Protein AF-A0ABD0NKU5-F1 (afdb_monomer_lite)

Organism: Cirrhinus mrigala (NCBI:txid683832)

Structure (mmCIF, N/CA/C/O backbone):
data_AF-A0ABD0NKU5-F1
#
_entry.id   AF-A0ABD0NKU5-F1
#
loop_
_atom_site.group_PDB
_atom_site.id
_atom_site.type_symbol
_atom_site.label_atom_id
_atom_site.label_alt_id
_atom_site.label_comp_id
_atom_site.label_asym_id
_atom_site.label_entity_id
_atom_site.label_seq_id
_atom_site.pdbx_PDB_ins_code
_atom_site.Cartn_x
_atom_site.Cartn_y
_atom_site.Cartn_z
_atom_site.occupancy
_atom_site.B_iso_or_equiv
_atom_site.auth_seq_id
_atom_site.auth_comp_id
_atom_site.auth_asym_id
_atom_site.auth_atom_id
_atom_site.pdbx_PDB_model_num
ATOM 1 N N . ASP A 1 1 ? 49.132 -21.069 -45.428 1.00 45.47 1 ASP A N 1
ATOM 2 C CA . ASP A 1 1 ? 48.141 -19.990 -45.512 1.00 45.47 1 ASP A CA 1
ATOM 3 C C . ASP A 1 1 ? 47.659 -19.692 -44.099 1.00 45.47 1 ASP A C 1
ATOM 5 O O . ASP A 1 1 ? 46.999 -20.532 -43.500 1.00 45.47 1 ASP A O 1
ATOM 9 N N . VAL A 1 2 ? 48.154 -18.614 -43.487 1.00 49.41 2 VAL A N 1
ATOM 10 C CA . VAL A 1 2 ? 47.704 -18.191 -42.148 1.00 49.41 2 VAL A CA 1
ATOM 11 C C . VAL A 1 2 ? 46.390 -17.442 -42.356 1.00 49.41 2 VAL A C 1
ATOM 13 O O . VAL A 1 2 ? 46.396 -16.482 -43.129 1.00 49.41 2 VAL A O 1
ATOM 16 N N . PRO A 1 3 ? 45.272 -17.846 -41.724 1.00 57.66 3 PRO A N 1
ATOM 17 C CA . PRO A 1 3 ? 44.011 -17.148 -41.921 1.00 57.66 3 PRO A CA 1
ATOM 18 C C . PRO A 1 3 ? 44.159 -15.690 -41.460 1.00 57.66 3 PRO A C 1
ATOM 20 O O . PRO A 1 3 ? 44.873 -15.425 -40.488 1.00 57.66 3 PRO A O 1
ATOM 23 N N . PRO A 1 4 ? 43.524 -14.727 -42.151 1.00 62.53 4 PRO A N 1
ATOM 24 C CA . P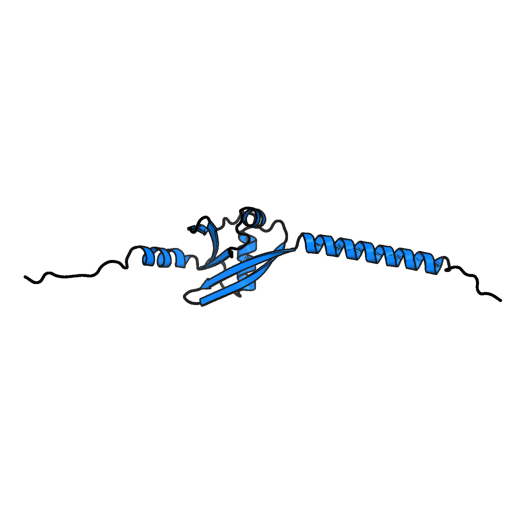RO A 1 4 ? 43.670 -13.320 -41.823 1.00 62.53 4 PRO A CA 1
ATOM 25 C C . PRO A 1 4 ? 43.187 -13.093 -40.387 1.00 62.53 4 PRO A C 1
ATOM 27 O O . PRO A 1 4 ? 42.017 -13.295 -40.068 1.00 62.53 4 PRO A O 1
ATOM 30 N N . ASN A 1 5 ? 44.121 -12.700 -39.519 1.00 64.12 5 ASN A N 1
ATOM 31 C CA . ASN A 1 5 ? 43.935 -12.449 -38.088 1.00 64.12 5 ASN A CA 1
ATOM 32 C C . ASN A 1 5 ? 43.074 -11.194 -37.823 1.00 64.12 5 ASN A C 1
ATOM 34 O O . ASN A 1 5 ? 43.514 -10.242 -37.180 1.00 64.12 5 ASN A O 1
ATOM 38 N N . GLY A 1 6 ? 41.837 -11.162 -38.315 1.00 67.25 6 GLY A N 1
ATOM 39 C CA . GLY A 1 6 ? 40.926 -10.043 -38.108 1.00 67.25 6 GLY A CA 1
ATOM 40 C C . GLY A 1 6 ? 39.467 -10.442 -38.269 1.00 67.25 6 GLY A C 1
ATOM 41 O O . GLY A 1 6 ? 39.090 -11.104 -39.232 1.00 67.25 6 GLY A O 1
ATOM 42 N N . LEU A 1 7 ? 38.630 -10.010 -37.323 1.00 73.06 7 LEU A N 1
ATOM 43 C CA . LEU A 1 7 ? 37.177 -10.119 -37.443 1.00 73.06 7 LEU A CA 1
ATOM 44 C C . LEU A 1 7 ? 36.720 -9.390 -38.712 1.00 73.06 7 LEU A C 1
ATOM 46 O O . LEU A 1 7 ? 37.085 -8.233 -38.931 1.00 73.06 7 LEU A O 1
ATOM 50 N N . THR A 1 8 ? 35.895 -10.049 -39.528 1.00 82.44 8 THR A N 1
ATOM 51 C CA . THR A 1 8 ? 35.277 -9.418 -40.700 1.00 82.44 8 THR A CA 1
ATOM 52 C C . THR A 1 8 ? 34.452 -8.200 -40.277 1.00 82.44 8 THR A C 1
ATOM 54 O O . THR A 1 8 ? 33.945 -8.135 -39.154 1.00 82.44 8 THR A O 1
ATOM 57 N N . ASN A 1 9 ? 34.277 -7.227 -41.177 1.00 81.25 9 ASN A N 1
ATOM 58 C CA . ASN A 1 9 ? 33.497 -6.017 -40.883 1.00 81.25 9 ASN A CA 1
ATOM 59 C C . ASN A 1 9 ? 32.088 -6.347 -40.364 1.00 81.25 9 ASN A C 1
ATOM 61 O O . ASN A 1 9 ? 31.642 -5.752 -39.388 1.00 81.25 9 ASN A O 1
ATOM 65 N N . GLN A 1 10 ? 31.439 -7.362 -40.943 1.00 81.31 10 GLN A N 1
ATOM 66 C CA . GLN A 1 10 ? 30.135 -7.849 -40.494 1.00 81.31 10 GLN A CA 1
ATOM 67 C C . GLN A 1 10 ? 30.178 -8.398 -39.061 1.00 81.31 10 GLN A C 1
ATOM 69 O O . GLN A 1 10 ? 29.342 -8.025 -38.243 1.00 81.31 10 GLN A O 1
ATOM 74 N N . ALA A 1 11 ? 31.176 -9.224 -38.723 1.00 81.19 11 ALA A N 1
ATOM 75 C CA . ALA A 1 11 ? 31.339 -9.738 -37.363 1.00 81.19 11 ALA A CA 1
ATOM 76 C C . ALA A 1 11 ? 31.575 -8.604 -36.348 1.00 81.19 11 ALA A C 1
ATOM 78 O O . ALA A 1 11 ? 31.076 -8.653 -35.224 1.00 81.19 11 ALA A O 1
ATOM 79 N N . ARG A 1 12 ? 32.289 -7.550 -36.759 1.00 85.12 12 ARG A N 1
ATOM 80 C CA . ARG A 1 12 ? 32.548 -6.362 -35.939 1.00 85.12 12 ARG A CA 1
ATOM 81 C C . ARG A 1 12 ? 31.279 -5.555 -35.660 1.00 85.12 12 ARG A C 1
ATOM 83 O O . ARG A 1 12 ? 31.054 -5.169 -34.515 1.00 85.12 12 ARG A O 1
ATOM 90 N N . GLU A 1 13 ? 30.445 -5.328 -36.672 1.00 87.25 13 GLU A N 1
ATOM 91 C CA . GLU A 1 13 ? 29.172 -4.615 -36.507 1.00 87.25 13 GLU A CA 1
ATOM 92 C C . GLU A 1 13 ? 28.168 -5.432 -35.684 1.00 87.25 13 GLU A C 1
ATOM 94 O O . GLU A 1 13 ? 27.592 -4.903 -34.734 1.00 87.25 13 GLU A O 1
ATOM 99 N N . SER A 1 14 ? 28.052 -6.744 -35.922 1.00 87.12 14 SER A N 1
ATOM 100 C CA . SER A 1 14 ? 27.208 -7.617 -35.093 1.00 87.12 14 SER A CA 1
ATOM 101 C C . SER A 1 14 ? 27.626 -7.608 -33.618 1.00 87.12 14 SER A C 1
ATOM 103 O O . SER A 1 14 ? 26.767 -7.605 -32.733 1.00 87.12 14 SER A O 1
ATOM 105 N N . LEU A 1 15 ? 28.932 -7.547 -33.327 1.00 87.81 15 LEU A N 1
ATOM 106 C CA . LEU A 1 15 ? 29.434 -7.460 -31.955 1.00 87.81 15 LEU A CA 1
ATOM 107 C C . LEU A 1 15 ? 29.118 -6.101 -31.308 1.00 87.81 15 LEU A C 1
ATOM 109 O O . LEU A 1 15 ? 28.729 -6.057 -30.139 1.00 87.81 15 LEU A O 1
ATOM 113 N N . LYS A 1 16 ? 29.230 -4.996 -32.059 1.00 89.19 16 LYS A N 1
ATOM 114 C CA . LYS A 1 16 ? 28.827 -3.659 -31.589 1.00 89.19 16 LYS A CA 1
ATOM 115 C C . LYS A 1 16 ? 27.334 -3.597 -31.286 1.00 89.19 16 LYS A C 1
ATOM 117 O O . LYS A 1 16 ? 26.949 -3.096 -30.233 1.00 89.19 16 LYS A O 1
ATOM 122 N N . GLU A 1 17 ? 26.493 -4.123 -32.171 1.00 90.38 17 GLU A N 1
ATOM 123 C CA . GLU A 1 17 ? 25.045 -4.167 -31.967 1.00 90.38 17 GLU A CA 1
ATOM 124 C C . GLU A 1 17 ? 24.657 -5.031 -30.770 1.00 90.38 17 GLU A C 1
ATOM 126 O O . GLU A 1 17 ? 23.780 -4.651 -29.992 1.00 90.38 17 GLU A O 1
ATOM 131 N N . TRP A 1 18 ? 25.312 -6.181 -30.608 1.00 86.81 18 TRP A N 1
ATOM 132 C CA . TRP A 1 18 ? 25.116 -7.053 -29.456 1.00 86.81 18 TRP A CA 1
ATOM 133 C C . TRP A 1 18 ? 25.527 -6.364 -28.152 1.00 86.81 18 TRP A C 1
ATOM 135 O O . TRP A 1 18 ? 24.746 -6.347 -27.201 1.00 86.81 18 TRP A O 1
ATOM 145 N N . SER A 1 19 ? 26.696 -5.719 -28.133 1.00 89.25 19 SER A N 1
ATOM 146 C CA . SER A 1 19 ? 27.173 -4.926 -26.994 1.00 89.25 19 SER A CA 1
ATOM 147 C C . SER A 1 19 ? 26.205 -3.787 -26.654 1.00 89.25 19 SER A C 1
ATOM 149 O O . SER A 1 19 ? 25.800 -3.638 -25.503 1.00 89.25 19 SER A O 1
ATOM 151 N N . ARG A 1 20 ? 25.726 -3.043 -27.662 1.00 90.94 20 ARG A N 1
ATOM 152 C CA . ARG A 1 20 ? 24.742 -1.963 -27.486 1.00 90.94 20 ARG A CA 1
ATOM 153 C C . ARG A 1 20 ? 23.433 -2.472 -26.887 1.00 90.94 20 ARG A C 1
ATOM 155 O O . ARG A 1 20 ? 22.926 -1.873 -25.942 1.00 90.94 20 ARG A O 1
ATOM 162 N N . ARG A 1 21 ? 22.896 -3.583 -27.406 1.00 87.88 21 ARG A N 1
ATOM 163 C CA . ARG A 1 21 ? 21.690 -4.222 -26.853 1.00 87.88 21 ARG A CA 1
ATOM 164 C C . ARG A 1 21 ? 21.885 -4.580 -25.383 1.00 87.88 21 ARG A C 1
ATOM 166 O O . ARG A 1 21 ? 21.036 -4.249 -24.562 1.00 87.88 21 ARG A O 1
ATOM 173 N N . ARG A 1 22 ? 23.032 -5.169 -25.044 1.00 87.19 22 ARG A N 1
ATOM 174 C CA . ARG A 1 22 ? 23.358 -5.576 -23.674 1.00 87.19 22 ARG A CA 1
ATOM 175 C C . ARG A 1 22 ? 23.492 -4.388 -22.715 1.00 87.19 22 ARG A C 1
ATOM 177 O O . ARG A 1 22 ? 22.986 -4.440 -21.595 1.00 87.19 22 ARG A O 1
ATOM 184 N N . SER A 1 23 ? 24.120 -3.302 -23.156 1.00 82.50 23 SER A N 1
ATOM 185 C CA . SER A 1 23 ? 24.240 -2.065 -22.373 1.00 82.50 23 SER A CA 1
ATOM 186 C C . SER A 1 23 ? 22.881 -1.404 -22.125 1.00 82.50 23 SER A C 1
ATOM 188 O O . SER A 1 23 ? 22.603 -0.968 -21.005 1.00 82.50 23 SER A O 1
ATOM 190 N N . ASN A 1 24 ? 22.004 -1.390 -23.132 1.00 76.69 24 ASN A N 1
ATOM 191 C CA . ASN A 1 24 ? 20.648 -0.857 -22.996 1.00 76.69 24 ASN A CA 1
ATOM 192 C C . ASN A 1 24 ? 19.807 -1.702 -22.027 1.00 76.69 24 ASN A C 1
ATOM 194 O O . ASN A 1 24 ? 19.191 -1.150 -21.121 1.00 76.69 24 ASN A O 1
ATOM 198 N N . GLU A 1 25 ? 19.843 -3.031 -22.153 1.00 75.31 25 GLU A N 1
ATOM 199 C CA . GLU A 1 25 ? 19.146 -3.950 -21.242 1.00 75.31 25 GLU A CA 1
ATOM 200 C C . GLU A 1 25 ? 19.620 -3.782 -19.790 1.00 75.31 25 GLU A C 1
ATOM 202 O O . GLU A 1 25 ? 18.807 -3.678 -18.871 1.00 75.31 25 GLU A O 1
ATOM 207 N N . THR A 1 26 ? 20.934 -3.659 -19.585 1.00 71.62 26 THR A N 1
ATOM 208 C CA . THR A 1 26 ? 21.525 -3.430 -18.257 1.00 71.62 26 THR A CA 1
ATOM 209 C C . THR A 1 26 ? 21.061 -2.101 -17.658 1.00 71.62 26 THR A C 1
ATOM 211 O O . THR A 1 26 ? 20.758 -2.022 -16.467 1.00 71.62 26 THR A O 1
ATOM 214 N N . THR A 1 27 ? 20.959 -1.057 -18.484 1.00 70.12 27 THR A N 1
ATOM 215 C CA . THR A 1 27 ? 20.472 0.264 -18.060 1.00 70.12 27 THR A CA 1
ATOM 216 C C . THR A 1 27 ? 19.002 0.203 -17.653 1.00 70.12 27 THR A C 1
ATOM 218 O O . THR A 1 27 ? 18.657 0.638 -16.556 1.00 70.12 27 THR A O 1
ATOM 221 N N . SER A 1 28 ? 18.146 -0.413 -18.472 1.00 68.38 28 SER A N 1
ATOM 222 C CA . SER A 1 28 ? 16.718 -0.572 -18.173 1.00 68.38 28 SER A CA 1
ATOM 223 C C . SER A 1 28 ? 16.453 -1.449 -16.945 1.00 68.38 28 SER A C 1
ATOM 225 O O . SER A 1 28 ? 15.516 -1.193 -16.190 1.00 68.38 28 SER A O 1
ATOM 227 N N . GLN A 1 29 ? 17.268 -2.478 -16.702 1.00 67.25 29 GLN A N 1
ATOM 228 C CA . GLN A 1 29 ? 17.168 -3.280 -15.480 1.00 67.25 29 GLN A CA 1
ATOM 229 C C . GLN A 1 29 ? 17.593 -2.497 -14.235 1.00 67.25 29 GLN A C 1
ATOM 231 O O . GLN A 1 29 ? 16.979 -2.645 -13.177 1.00 67.25 29 GLN A O 1
ATOM 236 N N . LYS A 1 30 ? 18.634 -1.666 -14.349 1.00 68.31 30 LYS A N 1
ATOM 237 C CA . LYS A 1 30 ? 19.111 -0.820 -13.251 1.00 68.31 30 LYS A CA 1
ATOM 238 C C . LYS A 1 30 ? 18.079 0.247 -12.882 1.00 68.31 30 LYS A C 1
ATOM 240 O O . LYS A 1 30 ? 17.814 0.421 -11.698 1.00 68.31 30 LYS A O 1
ATOM 245 N N . ASP A 1 31 ? 17.465 0.885 -13.876 1.00 68.38 31 ASP A N 1
ATOM 246 C CA . ASP A 1 31 ? 16.375 1.853 -13.693 1.00 68.38 31 ASP A CA 1
ATOM 247 C C . ASP A 1 31 ? 15.155 1.216 -13.004 1.00 68.38 31 ASP A C 1
ATOM 249 O O . ASP A 1 31 ? 14.705 1.684 -11.959 1.00 68.38 31 ASP A O 1
ATOM 253 N N . ASN A 1 32 ? 14.707 0.053 -13.493 1.00 66.31 32 ASN A N 1
ATOM 254 C CA . ASN A 1 32 ? 13.606 -0.678 -12.863 1.00 66.31 32 ASN A CA 1
ATOM 255 C C . ASN A 1 32 ? 13.904 -1.045 -11.403 1.00 66.31 32 ASN A C 1
ATOM 257 O O . ASN A 1 32 ? 13.053 -0.842 -10.540 1.00 66.31 32 ASN A O 1
ATOM 261 N N . LYS A 1 33 ? 15.112 -1.543 -11.103 1.00 62.78 33 LYS A N 1
ATOM 262 C CA . LYS A 1 33 ? 15.502 -1.887 -9.727 1.00 62.78 33 LYS A CA 1
ATOM 263 C C . LYS A 1 33 ? 15.593 -0.670 -8.810 1.00 62.78 33 LYS A C 1
ATOM 265 O O . LYS A 1 33 ? 15.231 -0.785 -7.646 1.00 62.78 33 LYS A O 1
ATOM 270 N N . LEU A 1 34 ? 16.060 0.476 -9.309 1.00 65.12 34 LEU A N 1
ATOM 271 C CA . LEU A 1 34 ? 16.137 1.715 -8.527 1.00 65.12 34 LEU A CA 1
ATOM 272 C C . LEU A 1 34 ? 14.749 2.212 -8.104 1.00 65.12 34 LEU A C 1
ATOM 274 O O . LEU A 1 34 ? 14.614 2.849 -7.060 1.00 65.12 34 LEU A O 1
ATOM 278 N N . HIS A 1 35 ? 13.718 1.906 -8.892 1.00 73.50 35 HIS A N 1
ATOM 279 C CA . HIS A 1 35 ? 12.355 2.371 -8.642 1.00 73.50 35 HIS A CA 1
ATOM 280 C C . HIS A 1 35 ? 11.478 1.337 -7.929 1.00 73.50 35 HIS A C 1
ATOM 282 O O . HIS A 1 35 ? 10.375 1.677 -7.509 1.00 73.50 35 HIS A O 1
ATOM 288 N N . GLN A 1 36 ? 11.950 0.099 -7.757 1.00 83.88 36 GLN A N 1
ATOM 289 C CA . GLN A 1 36 ? 11.252 -0.950 -7.014 1.00 83.88 36 GLN A CA 1
ATOM 290 C C . GLN A 1 36 ? 11.595 -0.876 -5.527 1.00 83.88 36 GLN A C 1
ATOM 292 O O . GLN A 1 36 ? 12.707 -1.184 -5.101 1.00 83.88 36 GLN A O 1
ATOM 297 N N . LYS A 1 37 ? 10.604 -0.504 -4.722 1.00 87.75 37 LYS A N 1
ATOM 298 C CA . LYS A 1 37 ? 10.694 -0.460 -3.265 1.00 87.75 37 LYS A CA 1
ATOM 299 C C . LYS A 1 37 ? 9.831 -1.551 -2.653 1.00 87.75 37 LYS A C 1
ATOM 301 O O . LYS A 1 37 ? 8.896 -2.053 -3.272 1.00 87.75 37 LYS A O 1
ATOM 306 N N . PHE A 1 38 ? 10.147 -1.914 -1.418 1.00 88.88 38 PHE A N 1
ATOM 307 C CA . PHE A 1 38 ? 9.408 -2.921 -0.667 1.00 88.88 38 PHE A CA 1
ATOM 308 C C . PHE A 1 38 ? 8.923 -2.338 0.649 1.00 88.88 38 PHE A C 1
ATOM 310 O O . PHE A 1 38 ? 9.578 -1.476 1.236 1.00 88.88 38 PHE A O 1
ATOM 317 N N . ILE A 1 39 ? 7.770 -2.807 1.105 1.00 89.75 39 ILE A N 1
ATOM 318 C CA . ILE A 1 39 ? 7.190 -2.415 2.383 1.00 89.75 39 ILE A CA 1
ATOM 319 C C . ILE A 1 39 ? 6.440 -3.593 2.991 1.00 89.75 39 ILE A C 1
ATOM 321 O O . ILE A 1 39 ? 5.784 -4.357 2.285 1.00 89.75 39 ILE A O 1
ATOM 325 N N . LYS A 1 40 ? 6.563 -3.773 4.306 1.00 93.06 40 LYS A N 1
ATOM 326 C CA . LYS A 1 40 ? 5.782 -4.773 5.036 1.00 93.06 40 LYS A CA 1
ATOM 327 C C . LYS A 1 40 ? 4.413 -4.186 5.352 1.00 93.06 40 LYS A C 1
ATOM 329 O O . LYS A 1 40 ? 4.329 -3.050 5.809 1.00 93.06 40 LYS A O 1
ATOM 334 N N . VAL A 1 41 ? 3.367 -4.971 5.137 1.00 95.25 41 VAL A N 1
ATOM 335 C CA . VAL A 1 41 ? 1.991 -4.626 5.483 1.00 95.25 41 VAL A CA 1
ATOM 336 C C . VAL A 1 41 ? 1.435 -5.720 6.380 1.00 95.25 41 VAL A C 1
ATOM 338 O O . VAL A 1 41 ? 1.482 -6.897 6.020 1.00 95.25 41 VAL A O 1
ATOM 341 N N . LEU A 1 42 ? 0.953 -5.329 7.553 1.00 95.56 42 LEU A N 1
ATOM 342 C CA . LEU A 1 42 ? 0.149 -6.141 8.450 1.00 95.56 42 LEU A CA 1
ATOM 343 C C . LEU A 1 42 ? -1.319 -5.954 8.066 1.00 95.56 42 LEU A C 1
ATOM 345 O O . LEU A 1 42 ? -1.844 -4.854 8.156 1.00 95.56 42 LEU A O 1
ATOM 349 N N . PHE A 1 43 ? -1.967 -7.026 7.649 1.00 95.75 43 PHE A N 1
ATOM 350 C CA . PHE A 1 43 ? -3.404 -7.108 7.467 1.00 95.75 43 PHE A CA 1
ATOM 351 C C . PHE A 1 43 ? -4.069 -7.587 8.753 1.00 95.75 43 PHE A C 1
ATOM 353 O O . PHE A 1 43 ? -3.571 -8.537 9.365 1.00 95.75 43 PHE A O 1
ATOM 360 N N . GLN A 1 44 ? -5.174 -6.951 9.140 1.00 94.06 44 GLN A N 1
ATOM 361 C CA . GLN A 1 44 ? -5.979 -7.345 10.296 1.00 94.06 44 GLN A CA 1
ATOM 362 C C . GLN A 1 44 ? -7.470 -7.333 9.946 1.00 94.06 44 GLN A C 1
ATOM 364 O O . GLN A 1 44 ? -8.005 -6.305 9.528 1.00 94.06 44 GLN A O 1
ATOM 369 N N . ASP A 1 45 ? -8.141 -8.460 10.170 1.00 91.31 45 ASP A N 1
ATOM 370 C CA . ASP A 1 45 ? -9.588 -8.606 10.010 1.00 91.31 45 ASP A CA 1
ATOM 371 C C . ASP A 1 45 ? -10.146 -9.501 11.123 1.00 91.31 45 ASP A C 1
ATOM 373 O O . ASP A 1 45 ? -9.793 -10.677 11.233 1.00 91.31 45 ASP A O 1
ATOM 377 N N . GLY A 1 46 ? -10.970 -8.929 12.002 1.00 87.00 46 GLY A N 1
ATOM 378 C CA . GLY A 1 46 ? -11.372 -9.596 13.245 1.00 87.00 46 GLY A CA 1
ATOM 379 C C . GLY A 1 46 ? -10.160 -10.058 14.069 1.00 87.00 46 GLY A C 1
ATOM 380 O O . GLY A 1 46 ? -9.281 -9.257 14.388 1.00 87.00 46 GLY A O 1
ATOM 381 N N . ASP A 1 47 ? -10.118 -11.355 14.376 1.00 87.19 47 ASP A N 1
ATOM 382 C CA . ASP A 1 47 ? -9.005 -12.025 15.069 1.00 87.19 47 ASP A CA 1
ATOM 383 C C . ASP A 1 47 ? -7.911 -12.532 14.109 1.00 87.19 47 ASP A C 1
ATOM 385 O O . ASP A 1 47 ? -6.872 -13.043 14.535 1.00 87.19 47 ASP A O 1
ATOM 389 N N . SER A 1 48 ? -8.123 -12.399 12.797 1.00 88.31 48 SER A N 1
ATOM 390 C CA . SER A 1 48 ? -7.168 -12.832 11.779 1.00 88.31 48 SER A CA 1
ATOM 391 C C . SER A 1 48 ? -6.106 -11.764 11.552 1.00 88.31 48 SER A C 1
ATOM 393 O O . SER A 1 48 ? -6.397 -10.575 11.425 1.00 88.31 48 SER A O 1
ATOM 395 N N . SER A 1 49 ? -4.845 -12.187 11.473 1.00 94.25 49 SER A N 1
ATOM 396 C CA . SER A 1 49 ? -3.719 -11.302 11.174 1.00 94.25 49 SER A CA 1
ATOM 397 C C . SER A 1 49 ? -2.741 -11.964 10.213 1.00 94.25 49 SER A C 1
ATOM 399 O O . SER A 1 49 ? -2.393 -13.134 10.366 1.00 94.25 49 SER A O 1
ATOM 401 N N . LEU A 1 50 ? -2.270 -11.206 9.223 1.00 94.94 50 LEU A N 1
ATOM 402 C CA . LEU A 1 50 ? -1.330 -11.692 8.214 1.00 94.94 50 LEU A CA 1
ATOM 403 C C . LEU A 1 50 ? -0.350 -10.594 7.819 1.00 94.94 50 LEU A C 1
ATOM 405 O O . LEU A 1 50 ? -0.748 -9.467 7.571 1.00 94.94 50 LEU A O 1
ATOM 409 N N . VAL A 1 51 ? 0.934 -10.918 7.676 1.00 95.81 51 VAL A N 1
ATOM 410 C CA . VAL A 1 51 ? 1.931 -9.963 7.172 1.00 95.81 51 VAL A CA 1
ATOM 411 C C . VAL A 1 51 ? 2.364 -10.357 5.766 1.00 95.81 51 VAL A C 1
ATOM 413 O O . VAL A 1 51 ? 2.737 -11.505 5.525 1.00 95.81 51 VAL A O 1
ATOM 416 N N . LYS A 1 52 ? 2.371 -9.398 4.837 1.00 95.56 52 LYS A N 1
ATOM 417 C CA . LYS A 1 52 ? 2.960 -9.557 3.499 1.00 95.56 52 LYS A CA 1
ATOM 418 C C . LYS A 1 52 ? 3.955 -8.438 3.216 1.00 95.56 52 LYS A C 1
ATOM 420 O O . LYS A 1 52 ? 3.767 -7.302 3.637 1.00 95.56 52 LYS A O 1
ATOM 425 N N . THR A 1 53 ? 5.001 -8.753 2.460 1.00 94.38 53 THR A N 1
ATOM 426 C CA . THR A 1 53 ? 5.896 -7.741 1.886 1.00 94.38 53 THR A CA 1
ATOM 427 C C . THR A 1 53 ? 5.394 -7.391 0.494 1.00 94.38 53 THR A C 1
ATOM 429 O O . THR A 1 53 ? 5.352 -8.251 -0.386 1.00 94.38 53 THR A O 1
ATOM 432 N N . LEU A 1 54 ? 4.998 -6.139 0.297 1.00 93.50 54 LEU A N 1
ATOM 433 C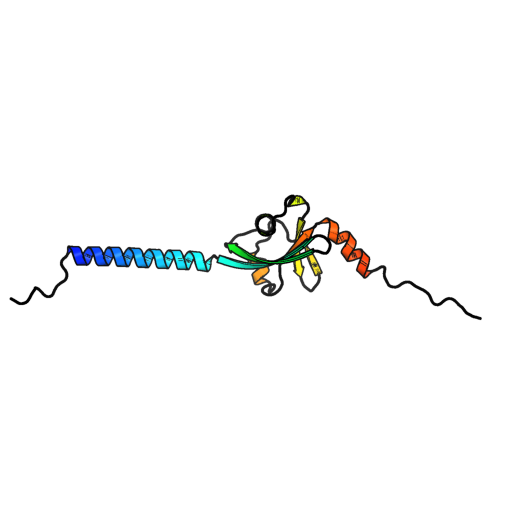 CA . LEU A 1 54 ? 4.502 -5.632 -0.974 1.00 93.50 54 LEU A CA 1
ATOM 434 C C . LEU A 1 54 ? 5.609 -4.871 -1.696 1.00 93.50 54 LEU A C 1
ATOM 436 O O . LEU A 1 54 ? 6.326 -4.068 -1.099 1.00 93.50 54 LEU A O 1
ATOM 440 N N . MET A 1 55 ? 5.740 -5.141 -2.992 1.00 91.25 55 MET A N 1
ATOM 441 C CA . MET A 1 55 ? 6.568 -4.348 -3.890 1.00 91.25 55 MET A CA 1
ATOM 442 C C . MET A 1 55 ? 5.738 -3.186 -4.426 1.00 91.25 55 MET A C 1
ATOM 444 O O . MET A 1 55 ? 4.611 -3.391 -4.877 1.00 91.25 55 MET A O 1
ATOM 448 N N . TRP A 1 56 ? 6.320 -1.997 -4.437 1.00 88.81 56 TRP A N 1
ATOM 449 C CA . TRP A 1 56 ? 5.709 -0.793 -4.971 1.00 88.81 56 TRP A CA 1
ATOM 450 C C . TRP A 1 56 ? 6.732 0.015 -5.777 1.00 88.81 56 TRP A C 1
ATOM 452 O O . TRP A 1 56 ? 7.940 -0.208 -5.668 1.00 88.81 56 TRP A O 1
ATOM 462 N N . LYS A 1 57 ? 6.245 0.907 -6.641 1.00 84.62 57 LYS A N 1
ATOM 463 C CA . LYS A 1 57 ? 7.088 1.793 -7.455 1.00 84.62 57 LYS A CA 1
ATOM 464 C C . LYS A 1 57 ? 7.092 3.206 -6.880 1.00 84.62 57 LYS A C 1
ATOM 466 O O . LYS A 1 57 ? 6.160 3.575 -6.175 1.00 84.62 57 LYS A O 1
ATOM 471 N N . THR A 1 58 ? 8.124 3.991 -7.178 1.00 77.94 58 THR A N 1
ATOM 472 C CA . THR A 1 58 ? 8.190 5.417 -6.811 1.00 77.94 58 THR A CA 1
ATOM 473 C C . THR A 1 58 ? 6.917 6.176 -7.226 1.00 77.94 58 THR A C 1
ATOM 475 O O . THR A 1 58 ? 6.279 5.819 -8.213 1.00 77.94 58 THR A O 1
ATOM 478 N N . ALA A 1 59 ? 6.551 7.206 -6.450 1.00 80.56 59 ALA A N 1
ATOM 479 C CA . ALA A 1 59 ? 5.334 8.018 -6.619 1.00 80.56 59 ALA A CA 1
ATOM 480 C C . ALA A 1 59 ? 3.982 7.299 -6.389 1.00 80.56 59 ALA A C 1
ATOM 482 O O . ALA A 1 59 ? 2.962 7.692 -6.952 1.00 80.56 59 ALA A O 1
ATOM 483 N N . LEU A 1 60 ? 3.943 6.255 -5.551 1.00 88.00 60 LEU A N 1
ATOM 484 C CA . LEU A 1 60 ? 2.676 5.688 -5.075 1.00 88.00 60 LEU A CA 1
ATOM 485 C C . LEU A 1 60 ? 2.113 6.524 -3.914 1.00 88.00 60 LEU A C 1
ATOM 487 O O . LEU A 1 60 ? 2.838 6.818 -2.957 1.00 88.00 60 LEU A O 1
ATOM 491 N N . ASN A 1 61 ? 0.826 6.862 -3.995 1.00 92.62 61 ASN A N 1
ATOM 492 C CA . ASN A 1 61 ? 0.086 7.542 -2.932 1.00 92.62 61 ASN A CA 1
ATOM 493 C C . ASN A 1 61 ? -0.652 6.545 -2.012 1.00 92.62 61 ASN A C 1
ATOM 495 O O . ASN A 1 61 ? -0.678 5.336 -2.271 1.00 92.62 61 ASN A O 1
ATOM 499 N N . GLY A 1 62 ? -1.233 7.050 -0.924 1.00 92.75 62 GLY A N 1
ATOM 500 C CA . GLY A 1 62 ? -1.942 6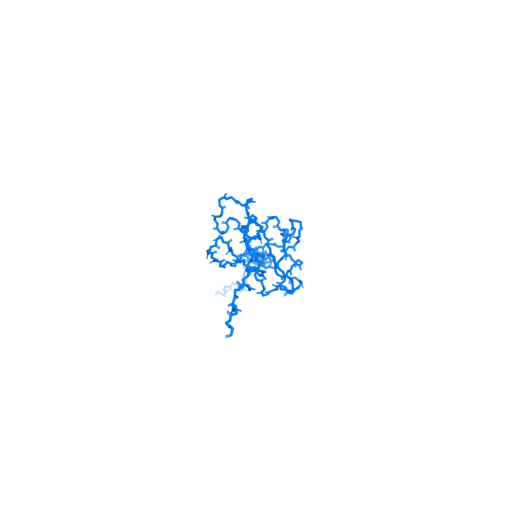.262 0.083 1.00 92.75 62 GLY A CA 1
ATOM 501 C C . GLY A 1 62 ? -3.128 5.483 -0.480 1.00 92.75 62 GLY A C 1
ATOM 502 O O . GLY A 1 62 ? -3.276 4.300 -0.180 1.00 92.75 62 GLY A O 1
ATOM 503 N N . GLU A 1 63 ? -3.922 6.103 -1.352 1.00 94.62 63 GLU A N 1
ATOM 504 C CA . GLU A 1 63 ? -5.071 5.461 -1.999 1.00 94.62 63 GLU A CA 1
ATOM 505 C C . GLU A 1 63 ? -4.642 4.277 -2.875 1.00 94.62 63 GLU A C 1
ATOM 507 O O . GLU A 1 63 ? -5.127 3.156 -2.705 1.00 94.62 63 GLU A O 1
ATOM 512 N N . ALA A 1 64 ? -3.673 4.482 -3.768 1.00 94.62 64 ALA A N 1
ATOM 513 C CA . ALA A 1 64 ? -3.166 3.417 -4.625 1.00 94.62 64 ALA A CA 1
ATOM 514 C C . ALA A 1 64 ? -2.484 2.304 -3.811 1.00 94.62 64 ALA A C 1
ATOM 516 O O . ALA A 1 64 ? -2.536 1.131 -4.189 1.00 94.62 64 ALA A O 1
ATOM 517 N N . MET A 1 65 ? -1.876 2.643 -2.671 1.00 94.88 65 MET A N 1
ATOM 518 C CA . MET A 1 65 ? -1.321 1.661 -1.743 1.00 94.88 65 MET A CA 1
ATOM 519 C C . MET A 1 65 ? -2.412 0.840 -1.045 1.00 94.88 65 MET A C 1
ATOM 521 O O . MET A 1 65 ? -2.259 -0.376 -0.925 1.00 94.88 65 MET A O 1
ATOM 525 N N . ALA A 1 66 ? -3.518 1.458 -0.626 1.00 95.25 66 ALA A N 1
ATOM 526 C CA . ALA A 1 66 ? -4.662 0.749 -0.055 1.00 95.25 66 ALA A CA 1
ATOM 527 C C . ALA A 1 66 ? -5.271 -0.231 -1.073 1.00 95.25 66 ALA A C 1
ATOM 529 O O . ALA A 1 66 ? -5.485 -1.401 -0.754 1.00 95.25 66 ALA A O 1
ATOM 530 N N . GLN A 1 67 ? -5.427 0.197 -2.329 1.00 95.75 67 GLN A N 1
ATOM 531 C CA . GLN A 1 67 ? -5.882 -0.671 -3.421 1.00 95.75 67 GLN A CA 1
ATOM 532 C C . GLN A 1 67 ? -4.915 -1.833 -3.685 1.00 95.75 67 GLN A C 1
ATOM 534 O O . GLN A 1 67 ? -5.329 -2.984 -3.842 1.00 95.75 67 GLN A O 1
ATOM 539 N N . LEU A 1 68 ? -3.602 -1.571 -3.671 1.00 95.69 68 LEU A N 1
ATOM 540 C CA . LEU A 1 68 ? -2.596 -2.628 -3.775 1.00 95.69 68 LEU A CA 1
ATOM 541 C C . LEU A 1 68 ? -2.725 -3.639 -2.628 1.00 95.69 68 LEU A C 1
ATOM 543 O O . LEU A 1 68 ? -2.574 -4.840 -2.859 1.00 95.69 68 LEU A O 1
ATOM 547 N N . CYS A 1 69 ? -3.009 -3.179 -1.408 1.00 95.81 69 CYS A N 1
ATOM 548 C CA . CYS A 1 69 ? -3.250 -4.061 -0.270 1.00 95.81 69 CYS A CA 1
ATOM 549 C C . CYS A 1 69 ? -4.488 -4.932 -0.505 1.00 95.81 69 CYS A C 1
ATOM 551 O 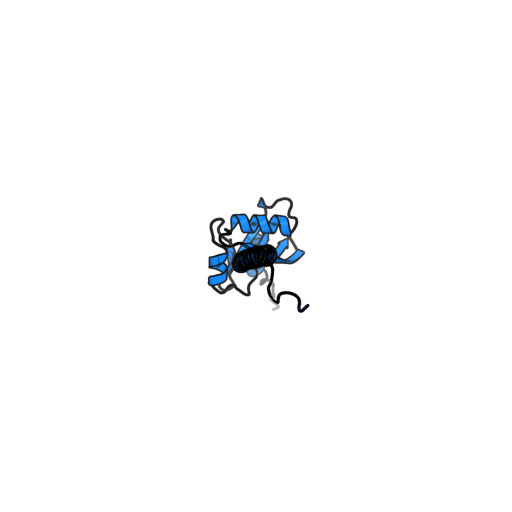O . CYS A 1 69 ? -4.367 -6.152 -0.412 1.00 95.81 69 CYS A O 1
ATOM 553 N N . ALA A 1 70 ? -5.623 -4.348 -0.894 1.00 96.81 70 ALA A N 1
ATOM 554 C CA . ALA A 1 70 ? -6.853 -5.090 -1.169 1.00 96.81 70 ALA A CA 1
ATOM 555 C C . ALA A 1 70 ? -6.626 -6.251 -2.148 1.00 96.81 70 ALA A C 1
ATOM 557 O O . ALA A 1 70 ? -6.921 -7.404 -1.836 1.00 96.81 70 ALA A O 1
ATOM 558 N N . VAL A 1 71 ? -5.968 -5.976 -3.280 1.00 96.62 71 VAL A N 1
ATOM 559 C CA . VAL A 1 71 ? -5.627 -6.998 -4.282 1.00 96.62 71 VAL A CA 1
ATOM 560 C C . VAL A 1 71 ? -4.689 -8.068 -3.711 1.00 96.62 71 VAL A C 1
ATOM 562 O O . VAL A 1 71 ? -4.821 -9.251 -4.016 1.00 96.62 71 VAL A O 1
ATOM 565 N N . LYS A 1 72 ? -3.704 -7.679 -2.894 1.00 96.31 72 LYS A N 1
ATOM 566 C CA . LYS A 1 72 ? -2.680 -8.601 -2.370 1.00 96.31 72 LYS A CA 1
ATOM 567 C C . LYS A 1 72 ? -3.162 -9.467 -1.214 1.00 96.31 72 LYS A C 1
ATOM 569 O O . LYS A 1 72 ? -2.611 -10.556 -1.019 1.00 96.31 72 LYS A O 1
ATOM 574 N N . PHE A 1 73 ? -4.137 -8.989 -0.455 1.00 95.62 73 PHE A N 1
ATOM 575 C CA . PHE A 1 73 ? -4.775 -9.729 0.628 1.00 95.62 73 PHE A CA 1
ATOM 576 C C . PHE A 1 73 ? -6.065 -10.430 0.189 1.00 95.62 73 PHE A C 1
ATOM 578 O O . PHE A 1 73 ? -6.513 -11.313 0.908 1.00 95.62 73 PHE A O 1
ATOM 585 N N . GLY A 1 74 ? -6.584 -10.130 -1.006 1.00 95.44 74 GLY A N 1
ATOM 586 C CA . GLY A 1 74 ? -7.804 -10.744 -1.529 1.00 95.44 74 GLY A CA 1
ATOM 587 C C . GLY A 1 74 ? -9.054 -10.230 -0.820 1.00 95.44 74 GLY A C 1
ATOM 588 O O . GLY A 1 74 ? -9.919 -11.023 -0.473 1.00 95.44 74 GLY A O 1
ATOM 589 N N . VAL A 1 75 ? -9.109 -8.925 -0.546 1.00 95.06 75 VAL A N 1
ATOM 590 C CA . VAL A 1 75 ? -10.250 -8.282 0.116 1.00 95.06 75 VAL A CA 1
ATOM 591 C C . VAL A 1 75 ? -11.331 -7.960 -0.913 1.00 95.06 75 VAL A C 1
ATOM 593 O O . VAL A 1 75 ? -11.062 -7.242 -1.875 1.00 95.06 75 VAL A O 1
ATOM 596 N N . ASP A 1 76 ? -12.549 -8.454 -0.681 1.00 94.38 76 ASP A N 1
ATOM 597 C CA . ASP A 1 76 ? -13.695 -8.255 -1.580 1.00 94.38 76 ASP A CA 1
ATOM 598 C C . ASP A 1 76 ? -14.275 -6.832 -1.520 1.00 94.38 76 ASP A C 1
ATOM 600 O O . ASP A 1 76 ? -14.686 -6.291 -2.544 1.00 94.38 76 ASP A O 1
ATOM 604 N N . ARG A 1 77 ? -14.301 -6.226 -0.323 1.00 94.25 77 ARG A N 1
ATOM 605 C CA . ARG A 1 77 ? -14.842 -4.879 -0.061 1.00 94.25 77 ARG A CA 1
ATOM 606 C C . ARG A 1 77 ? -13.748 -3.935 0.452 1.00 94.25 77 ARG A C 1
ATOM 608 O O . ARG A 1 77 ? -13.644 -3.716 1.662 1.00 94.25 77 ARG A O 1
ATOM 615 N N . PRO A 1 78 ? -12.862 -3.427 -0.423 1.00 94.06 78 PRO A N 1
ATOM 616 C CA . PRO A 1 78 ? -11.752 -2.563 -0.017 1.00 94.06 78 PRO A CA 1
ATOM 617 C C . PRO A 1 78 ? -12.188 -1.291 0.723 1.00 94.06 78 PRO A C 1
ATOM 619 O O . PRO A 1 78 ? -11.409 -0.769 1.516 1.00 94.06 78 PRO A O 1
ATOM 622 N N . GLU A 1 79 ? -13.408 -0.810 0.489 1.00 93.19 79 GLU A N 1
ATOM 623 C CA . GLU A 1 79 ? -14.011 0.370 1.114 1.00 93.19 79 GLU A CA 1
ATOM 624 C C . GLU A 1 79 ? -14.231 0.238 2.628 1.00 93.19 79 GLU A C 1
ATOM 626 O O . GLU A 1 79 ? -14.280 1.247 3.331 1.00 93.19 79 GLU A O 1
ATOM 631 N N . ASP A 1 80 ? -14.310 -0.988 3.154 1.00 93.88 80 ASP A N 1
ATOM 632 C CA . ASP A 1 80 ? -14.429 -1.212 4.598 1.00 93.88 80 ASP A CA 1
ATOM 633 C C . ASP A 1 80 ? -13.091 -1.147 5.326 1.00 93.88 80 ASP A C 1
ATOM 635 O O . ASP A 1 80 ? -13.059 -1.279 6.549 1.00 93.88 80 ASP A O 1
ATOM 639 N N . TYR A 1 81 ? -11.985 -1.008 4.597 1.00 94.75 81 TYR A N 1
ATOM 640 C CA . TYR A 1 81 ? -10.642 -1.098 5.141 1.00 94.75 81 TYR A CA 1
ATOM 641 C C . TYR A 1 81 ? -9.892 0.218 4.971 1.00 94.75 81 TYR A C 1
ATOM 643 O O . TYR A 1 81 ? -9.932 0.865 3.927 1.00 94.75 81 TYR A O 1
ATOM 651 N N . GLY A 1 82 ? -9.138 0.574 6.003 1.00 94.69 82 GLY A N 1
ATOM 652 C CA . GLY A 1 82 ? -8.236 1.713 6.010 1.00 94.69 82 GLY A CA 1
ATOM 653 C C . GLY A 1 82 ? -6.779 1.271 6.016 1.00 94.69 82 GLY A C 1
ATOM 654 O O . GLY A 1 82 ? -6.428 0.186 6.492 1.00 94.69 82 GLY A O 1
ATOM 655 N N . LEU A 1 83 ? -5.913 2.140 5.499 1.00 94.69 83 LEU A N 1
ATOM 656 C CA . LEU A 1 83 ? -4.469 2.002 5.624 1.00 94.69 83 LEU A CA 1
ATOM 657 C C . LEU A 1 83 ? -3.983 2.926 6.742 1.00 94.69 83 LEU A C 1
ATOM 659 O O . LEU A 1 83 ? -4.373 4.087 6.813 1.00 94.69 83 LEU A O 1
ATOM 663 N N . TYR A 1 84 ? -3.128 2.406 7.608 1.00 92.81 84 TYR A N 1
ATOM 664 C CA . TYR A 1 84 ? -2.673 3.058 8.824 1.00 92.81 84 TYR A CA 1
ATOM 665 C C . TYR A 1 84 ? -1.169 2.875 8.996 1.00 92.81 84 TYR A C 1
ATOM 667 O O . TYR A 1 84 ? -0.532 1.989 8.419 1.00 92.81 84 TYR A O 1
ATOM 675 N N . TRP A 1 85 ? -0.598 3.709 9.847 1.00 89.62 85 TRP A N 1
ATOM 676 C CA . TRP A 1 85 ? 0.802 3.669 10.237 1.00 89.62 85 TRP A CA 1
ATOM 677 C C . TRP A 1 85 ? 0.917 3.996 11.719 1.00 89.62 85 TRP A C 1
ATOM 679 O O . TRP A 1 85 ? 0.060 4.675 12.285 1.00 89.62 85 TRP A O 1
ATOM 689 N N . ARG A 1 86 ? 1.973 3.498 12.366 1.00 86.00 86 ARG A N 1
ATOM 690 C CA . ARG A 1 86 ? 2.280 3.886 13.743 1.00 86.00 86 ARG A CA 1
ATOM 691 C C . ARG A 1 86 ? 3.304 5.006 13.742 1.00 86.00 86 ARG A C 1
ATOM 693 O O . ARG A 1 86 ? 4.450 4.786 13.356 1.00 86.00 86 ARG A O 1
ATOM 700 N N . LYS A 1 87 ? 2.888 6.175 14.216 1.00 80.75 87 LYS A N 1
ATOM 701 C CA . LYS A 1 87 ? 3.758 7.321 14.470 1.00 80.75 87 LYS A CA 1
ATOM 702 C C . LYS A 1 87 ? 3.856 7.506 15.979 1.00 80.75 87 LYS A C 1
ATOM 704 O O . LYS A 1 87 ? 2.834 7.676 16.633 1.00 80.75 87 LYS A O 1
ATOM 709 N N . ASP A 1 88 ? 5.061 7.382 16.533 1.00 82.00 88 ASP A N 1
ATOM 710 C CA . ASP A 1 88 ? 5.306 7.506 17.981 1.00 82.00 88 ASP A CA 1
ATOM 711 C C . ASP A 1 88 ? 4.416 6.579 18.840 1.00 82.00 88 ASP A C 1
ATOM 713 O O . ASP A 1 88 ? 3.946 6.935 19.916 1.00 82.00 88 ASP A O 1
ATOM 717 N N . GLY A 1 89 ? 4.136 5.371 18.334 1.00 79.94 89 GLY A N 1
ATOM 718 C CA . GLY A 1 89 ? 3.260 4.389 18.989 1.00 79.94 89 GLY A CA 1
ATOM 719 C C . GLY A 1 89 ? 1.758 4.628 18.797 1.00 79.94 89 GLY A C 1
ATOM 720 O O . GLY A 1 89 ? 0.969 3.726 19.078 1.00 79.94 89 GLY A O 1
ATOM 721 N N . VAL A 1 90 ? 1.358 5.778 18.255 1.00 85.12 90 VAL A N 1
ATOM 722 C CA . VAL A 1 90 ? -0.034 6.105 17.934 1.00 85.12 90 VAL A CA 1
ATOM 723 C C . VAL A 1 90 ? -0.382 5.564 16.552 1.00 85.12 90 VAL A C 1
ATOM 725 O O . VAL A 1 90 ? 0.341 5.802 15.583 1.00 85.12 90 VAL A O 1
ATOM 728 N N . LEU A 1 91 ? -1.481 4.812 16.465 1.00 88.50 91 LEU A N 1
ATOM 729 C CA . LEU A 1 91 ? -2.043 4.376 15.192 1.00 88.50 91 LEU A CA 1
ATOM 730 C C . LEU A 1 91 ? -2.750 5.563 14.537 1.00 88.50 91 LEU A C 1
ATOM 732 O O . LEU A 1 91 ? -3.690 6.111 15.102 1.00 88.50 91 LEU A O 1
ATOM 736 N N . THR A 1 92 ? -2.287 5.945 13.356 1.00 89.69 92 THR A N 1
ATOM 737 C CA . THR A 1 92 ? -2.804 7.092 12.612 1.00 89.69 92 THR A CA 1
ATOM 738 C C . THR A 1 92 ? -3.299 6.603 11.252 1.00 89.69 92 THR A C 1
ATOM 740 O O . THR A 1 92 ? -2.622 5.769 10.643 1.00 89.69 92 THR A O 1
ATOM 743 N N . PRO A 1 93 ? -4.446 7.079 10.744 1.00 92.31 93 PRO A N 1
ATOM 744 C CA . PRO A 1 93 ? -4.870 6.784 9.380 1.00 92.31 93 PRO A CA 1
ATOM 745 C C . PRO A 1 93 ? -3.911 7.425 8.375 1.00 92.31 93 PRO A C 1
ATOM 747 O O . PRO A 1 93 ? -3.395 8.526 8.587 1.00 92.31 93 PRO A O 1
ATOM 750 N N . LEU A 1 94 ? -3.643 6.724 7.280 1.00 91.81 94 LEU A N 1
ATOM 751 C CA . LEU A 1 94 ? -2.832 7.244 6.194 1.00 91.81 94 LEU A CA 1
ATOM 752 C C . LEU A 1 94 ? -3.710 8.075 5.243 1.00 91.81 94 LEU A C 1
ATOM 754 O O . LEU A 1 94 ? -4.680 7.536 4.709 1.00 91.81 94 LEU A O 1
ATOM 758 N N . PRO A 1 95 ? -3.376 9.354 4.986 1.00 92.00 95 PRO A N 1
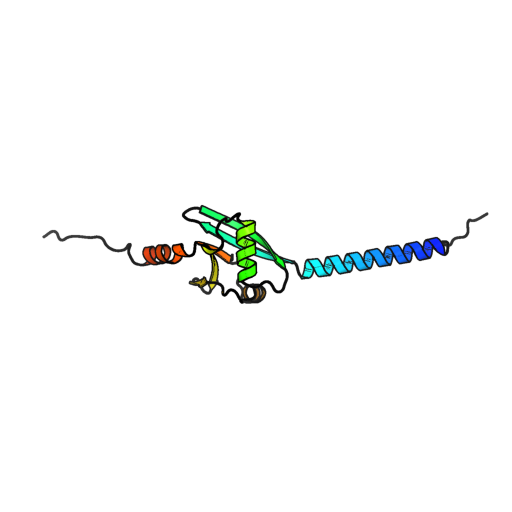ATOM 759 C CA . PRO A 1 95 ? -4.111 10.161 4.018 1.00 92.00 95 PRO A CA 1
ATOM 760 C C . PRO A 1 95 ? -4.045 9.563 2.601 1.00 92.00 95 PRO A C 1
ATOM 762 O O . PRO A 1 95 ? -3.000 9.029 2.215 1.00 92.00 95 PRO A O 1
ATOM 765 N N . PRO A 1 96 ? -5.116 9.671 1.797 1.00 92.19 96 PRO A N 1
ATOM 766 C CA . PRO A 1 96 ? -5.165 9.091 0.452 1.00 92.19 96 PRO A CA 1
ATOM 767 C C . PRO A 1 96 ? -4.117 9.688 -0.504 1.00 92.19 96 PRO A C 1
ATOM 769 O O . PRO A 1 96 ? -3.597 8.996 -1.379 1.00 92.19 96 PRO A O 1
ATOM 772 N N . ASP A 1 97 ? -3.756 10.953 -0.313 1.00 93.00 97 ASP A N 1
ATOM 773 C CA . ASP A 1 97 ? -2.778 11.707 -1.099 1.00 93.00 97 ASP A CA 1
ATOM 774 C C . ASP A 1 97 ? -1.331 11.572 -0.585 1.00 93.00 97 ASP A C 1
ATOM 776 O O . ASP A 1 97 ? -0.384 11.941 -1.289 1.00 93.00 97 ASP A O 1
ATOM 780 N N . ALA A 1 98 ? -1.137 10.989 0.604 1.00 91.38 98 ALA A N 1
ATOM 781 C CA . ALA A 1 98 ? 0.179 10.840 1.215 1.00 91.38 98 ALA A CA 1
ATOM 782 C C . ALA A 1 98 ? 1.110 9.979 0.354 1.00 91.38 98 ALA A C 1
ATOM 784 O O . ALA A 1 98 ? 0.752 8.882 -0.075 1.00 91.38 98 ALA A O 1
ATOM 785 N N . GLN A 1 99 ? 2.340 10.444 0.137 1.00 91.56 99 GLN A N 1
ATOM 786 C CA . GLN A 1 99 ? 3.335 9.692 -0.620 1.00 91.56 99 GLN A CA 1
ATOM 787 C C . GLN A 1 99 ? 3.969 8.608 0.255 1.00 91.56 99 GLN A C 1
ATOM 789 O O . GLN A 1 99 ? 4.550 8.889 1.307 1.00 91.56 99 GLN A O 1
ATOM 794 N N . ILE A 1 100 ? 3.954 7.356 -0.212 1.00 89.62 100 ILE A N 1
ATOM 795 C CA . ILE A 1 100 ? 4.554 6.235 0.534 1.00 89.62 100 ILE A CA 1
ATOM 796 C C . ILE A 1 100 ? 6.077 6.416 0.694 1.00 89.62 100 ILE A C 1
ATOM 798 O O . ILE A 1 100 ? 6.690 5.898 1.629 1.00 89.62 100 ILE A O 1
ATOM 802 N N . GLN A 1 101 ? 6.711 7.200 -0.183 1.00 86.56 101 GLN A N 1
ATOM 803 C CA . GLN A 1 101 ? 8.142 7.501 -0.101 1.00 86.56 101 GLN A CA 1
ATOM 804 C C . GLN A 1 101 ? 8.492 8.367 1.109 1.00 86.56 101 GLN A C 1
ATOM 806 O O . GLN A 1 101 ? 9.537 8.151 1.733 1.00 86.56 101 GLN A O 1
ATOM 811 N N . ASP A 1 102 ? 7.621 9.309 1.449 1.00 86.06 102 ASP A N 1
ATOM 812 C CA . ASP A 1 102 ? 7.844 10.222 2.563 1.00 86.06 102 ASP A CA 1
ATOM 813 C C . ASP A 1 102 ? 7.717 9.463 3.881 1.00 86.06 102 ASP A C 1
ATOM 815 O O . ASP A 1 102 ? 8.546 9.634 4.774 1.00 86.06 102 ASP A O 1
ATOM 819 N N . LEU A 1 103 ? 6.768 8.518 3.954 1.00 80.31 103 LEU A N 1
ATOM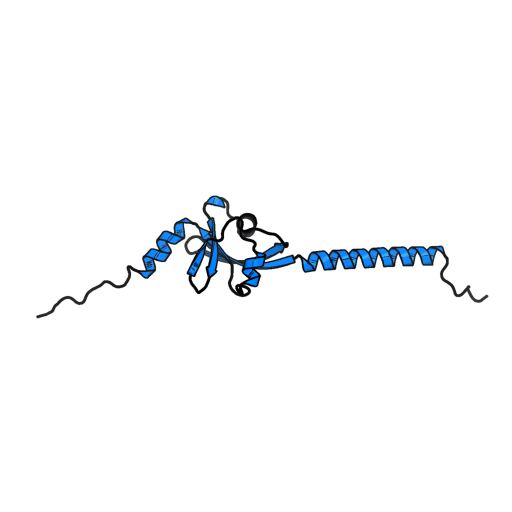 820 C CA . LEU A 1 103 ? 6.636 7.584 5.075 1.00 80.31 103 LEU A CA 1
ATOM 821 C C . LEU A 1 103 ? 7.951 6.865 5.349 1.00 80.31 103 LEU A C 1
ATOM 823 O O . LEU A 1 103 ? 8.470 6.943 6.460 1.00 80.31 103 LEU A O 1
ATOM 827 N N . GLN A 1 104 ? 8.524 6.214 4.333 1.00 77.31 104 GLN A N 1
ATOM 828 C CA . GLN A 1 104 ? 9.783 5.481 4.486 1.00 77.31 104 GLN A CA 1
ATOM 829 C C . GLN A 1 104 ? 10.937 6.379 4.946 1.00 77.31 104 GLN A C 1
ATOM 831 O O . GLN A 1 104 ? 11.764 5.946 5.749 1.00 77.31 104 GLN A O 1
ATOM 836 N N . SER A 1 105 ? 10.968 7.627 4.474 1.00 73.38 105 SER A N 1
ATOM 837 C CA . SER A 1 105 ? 11.984 8.618 4.844 1.00 73.38 105 SER A CA 1
ATOM 838 C C . SER A 1 105 ? 11.855 9.085 6.299 1.00 73.38 105 SER A C 1
ATOM 840 O O . SER A 1 105 ? 12.864 9.385 6.930 1.00 73.38 105 SER A O 1
ATOM 842 N N . MET A 1 106 ? 10.646 9.071 6.871 1.00 70.62 106 MET A N 1
ATOM 843 C CA . MET A 1 106 ? 10.374 9.429 8.273 1.00 70.62 106 MET A CA 1
ATOM 844 C C . MET A 1 106 ? 10.812 8.360 9.295 1.00 70.62 106 MET A C 1
ATOM 846 O O . MET A 1 106 ? 10.431 8.425 10.460 1.00 70.62 106 MET A O 1
ATOM 850 N N . GLY A 1 107 ? 11.610 7.364 8.897 1.00 60.28 107 GLY A N 1
ATOM 851 C CA . GLY A 1 107 ? 12.153 6.366 9.824 1.00 60.28 107 GLY A CA 1
ATOM 852 C C . GLY A 1 107 ? 11.204 5.209 10.146 1.00 60.28 107 GLY A C 1
ATOM 853 O O . GLY A 1 107 ? 11.556 4.334 10.933 1.00 60.28 107 GLY A O 1
ATOM 854 N N . VAL A 1 108 ? 10.053 5.102 9.473 1.00 62.06 108 VAL A N 1
ATOM 855 C CA . VAL A 1 108 ? 9.167 3.922 9.585 1.00 62.06 108 VAL A CA 1
ATOM 856 C C . VAL A 1 108 ? 9.713 2.688 8.857 1.00 62.06 108 VAL A C 1
ATOM 858 O O . VAL A 1 108 ? 9.014 1.691 8.721 1.00 62.06 108 VAL A O 1
ATOM 861 N N . SER A 1 109 ? 10.972 2.714 8.407 1.00 60.12 109 SER A N 1
ATOM 862 C CA . SER A 1 109 ? 11.619 1.668 7.599 1.00 60.12 109 SER A CA 1
ATOM 863 C C . SER A 1 109 ? 11.636 0.264 8.237 1.00 60.12 109 SER A C 1
ATOM 865 O O . SER A 1 109 ? 12.011 -0.694 7.563 1.00 60.12 109 SER A O 1
ATOM 867 N N . GLY A 1 110 ? 11.226 0.107 9.499 1.00 65.44 110 GLY A N 1
ATOM 868 C CA . GLY A 1 110 ? 11.038 -1.191 10.159 1.00 65.44 110 GLY A CA 1
ATOM 869 C C . GLY A 1 110 ? 9.607 -1.487 10.624 1.00 65.44 110 GLY A C 1
ATOM 870 O O . GLY A 1 110 ? 9.318 -2.628 10.988 1.00 65.44 110 GLY A O 1
ATOM 871 N N . VAL A 1 111 ? 8.710 -0.497 10.607 1.00 76.69 111 VAL A N 1
ATOM 872 C CA . VAL A 1 111 ? 7.334 -0.632 11.100 1.00 76.69 111 VAL A CA 1
ATOM 873 C C . VAL A 1 111 ? 6.420 -0.951 9.915 1.00 76.69 111 VAL A C 1
ATOM 875 O O . VAL A 1 111 ? 6.443 -0.221 8.923 1.00 76.69 111 VAL A O 1
ATOM 878 N N . PRO A 1 112 ? 5.635 -2.043 9.962 1.00 80.56 112 PRO A N 1
ATOM 879 C CA . PRO A 1 112 ? 4.726 -2.353 8.871 1.00 80.56 112 PRO A CA 1
ATOM 880 C C . PRO A 1 112 ? 3.616 -1.300 8.781 1.00 80.56 112 PRO A C 1
ATOM 882 O O . PRO A 1 112 ? 3.139 -0.807 9.805 1.00 80.56 112 PRO A O 1
ATOM 885 N N . LEU A 1 113 ? 3.162 -1.006 7.561 1.00 92.81 113 LEU A N 1
ATOM 886 C CA . LEU A 1 113 ? 1.842 -0.398 7.387 1.00 92.81 113 LEU A CA 1
ATOM 887 C C . LEU A 1 113 ? 0.782 -1.371 7.890 1.00 92.81 113 LEU A C 1
ATOM 889 O O . LEU A 1 113 ? 0.984 -2.583 7.854 1.00 92.81 113 LEU A O 1
ATOM 893 N N . ILE A 1 114 ? -0.343 -0.846 8.344 1.00 94.38 114 ILE A N 1
ATOM 894 C CA . ILE A 1 114 ? -1.436 -1.642 8.889 1.00 94.38 114 ILE A CA 1
ATOM 895 C C . ILE A 1 114 ? -2.640 -1.444 7.976 1.00 94.38 114 ILE A C 1
ATOM 897 O O . ILE A 1 114 ? -3.083 -0.321 7.781 1.00 94.38 114 ILE A O 1
ATOM 901 N N . TYR A 1 115 ? -3.133 -2.519 7.376 1.00 96.19 115 TYR A N 1
ATOM 902 C CA . TYR A 1 115 ? -4.338 -2.532 6.557 1.00 96.19 115 TYR A CA 1
ATOM 903 C C . TYR A 1 115 ? -5.422 -3.273 7.337 1.00 96.19 115 TYR A C 1
ATOM 905 O O . TYR A 1 115 ? -5.320 -4.483 7.534 1.00 96.19 115 TYR A O 1
ATOM 913 N N . GLN A 1 116 ? -6.409 -2.550 7.856 1.00 94.94 116 GLN A N 1
ATOM 914 C CA . GLN A 1 116 ? -7.397 -3.117 8.776 1.00 94.94 116 GLN A CA 1
ATOM 915 C C . GLN A 1 116 ? -8.794 -2.566 8.524 1.00 94.94 116 GLN A C 1
ATOM 917 O O . GLN A 1 116 ? -8.937 -1.471 7.980 1.00 94.94 116 GLN A O 1
ATOM 922 N N . ALA A 1 117 ? -9.812 -3.306 8.958 1.00 91.19 117 ALA A N 1
ATOM 923 C CA . ALA A 1 117 ? -11.197 -2.862 8.867 1.00 91.19 117 ALA A CA 1
ATOM 924 C C . ALA A 1 117 ? -11.412 -1.546 9.643 1.00 91.19 117 ALA A C 1
ATOM 926 O O . ALA A 1 117 ? -11.068 -1.440 10.824 1.00 91.19 117 ALA A O 1
ATOM 927 N N . SER A 1 118 ? -12.022 -0.557 8.996 1.00 81.62 118 SER A N 1
ATOM 928 C CA . SER A 1 118 ? -12.268 0.794 9.514 1.00 81.62 118 SER A CA 1
ATOM 929 C C . SER A 1 118 ? -13.130 0.791 10.786 1.00 81.62 118 SER A C 1
ATOM 931 O O . SER A 1 118 ? -12.957 1.632 11.662 1.00 81.62 118 SER A O 1
ATOM 933 N N . SER A 1 119 ? -14.004 -0.206 10.959 1.00 68.06 119 SER A N 1
ATOM 934 C CA . SER A 1 119 ? -14.841 -0.369 12.162 1.00 68.06 119 SER A CA 1
ATOM 935 C C . SER A 1 119 ? -14.101 -0.915 13.399 1.00 68.06 119 SER A C 1
ATOM 937 O O . SER A 1 119 ? -14.697 -1.021 14.471 1.00 68.06 119 SER A O 1
ATOM 939 N N . GLN A 1 120 ? -12.820 -1.296 13.294 1.00 56.69 120 GLN A N 1
ATOM 940 C CA . GLN A 1 120 ? -12.036 -1.824 14.428 1.00 56.69 120 GLN A CA 1
ATOM 941 C C . GLN A 1 120 ? -11.456 -0.735 15.345 1.00 56.69 120 GLN A C 1
ATOM 943 O O . GLN A 1 120 ? -11.021 -1.037 16.464 1.00 56.69 120 GLN A O 1
ATOM 948 N N . GLU A 1 121 ? -11.463 0.526 14.910 1.00 52.75 121 GLU A N 1
ATOM 949 C CA . GLU A 1 121 ? -10.984 1.653 15.718 1.00 52.75 121 GLU A CA 1
ATOM 950 C C . GLU A 1 121 ? -11.841 1.817 16.992 1.00 52.75 121 GLU A C 1
ATOM 952 O O . GLU A 1 121 ? -11.311 1.940 18.100 1.00 52.75 121 GLU A O 1
ATOM 957 N N . GLU A 1 122 ? -13.163 1.629 16.874 1.00 48.12 122 GLU A N 1
ATOM 958 C CA . GLU A 1 122 ? -14.103 1.693 18.002 1.00 48.12 122 GLU A CA 1
ATOM 959 C C . GLU A 1 122 ? -13.907 0.578 19.041 1.00 48.12 122 GLU A C 1
ATOM 961 O O . GLU A 1 122 ? -14.129 0.800 20.233 1.00 48.12 122 GLU A O 1
ATOM 966 N N . LYS A 1 123 ? -13.493 -0.628 18.629 1.00 43.03 123 LYS A N 1
ATOM 967 C CA . LYS A 1 123 ? -13.295 -1.768 19.546 1.00 43.03 123 LYS A CA 1
ATOM 968 C C . LYS A 1 123 ? -11.946 -1.702 20.263 1.00 43.03 123 LYS A C 1
ATOM 970 O O . LYS A 1 123 ? -11.874 -1.985 21.460 1.00 43.03 123 LYS A O 1
ATOM 975 N N . SER A 1 124 ? -10.901 -1.259 19.566 1.00 46.25 124 SER A N 1
ATOM 976 C CA . SER A 1 124 ? -9.536 -1.182 20.105 1.00 46.25 124 SER A CA 1
ATOM 977 C C . SER A 1 124 ? -9.360 -0.043 21.120 1.00 46.25 124 SER A C 1
ATOM 979 O O . SER A 1 124 ? -8.647 -0.209 22.110 1.00 46.25 124 SER A O 1
ATOM 981 N N . GLN A 1 125 ? -10.059 1.090 20.954 1.00 51.28 125 GLN A N 1
ATOM 982 C CA . GLN A 1 125 ? -10.095 2.152 21.976 1.00 51.28 125 GLN A CA 1
ATOM 983 C C . GLN A 1 125 ? -10.894 1.758 23.230 1.00 51.28 125 GLN A C 1
ATOM 985 O O . GLN A 1 125 ? -10.610 2.256 24.321 1.00 51.28 125 GLN A O 1
ATOM 990 N N . LYS A 1 126 ? -11.871 0.854 23.103 1.00 42.97 126 LYS A N 1
ATOM 991 C CA . LYS A 1 126 ? -12.758 0.436 24.204 1.00 42.97 126 LYS A CA 1
ATOM 992 C C . LYS A 1 126 ? -12.065 -0.488 25.209 1.00 42.97 126 LYS A C 1
ATOM 994 O O . LYS A 1 126 ? -12.364 -0.430 26.400 1.00 42.97 126 LYS A O 1
ATOM 999 N N . LEU A 1 127 ? -11.089 -1.276 24.752 1.00 50.88 127 LEU A N 1
ATOM 1000 C CA . LEU A 1 127 ? -10.291 -2.169 25.601 1.00 50.88 127 LEU A CA 1
ATOM 1001 C C . LEU A 1 127 ? -9.274 -1.427 26.487 1.00 50.88 127 LEU A C 1
ATOM 1003 O O . LEU A 1 127 ? -8.945 -1.916 27.562 1.00 50.88 127 LEU A O 1
ATOM 1007 N N . ASN A 1 128 ? -8.839 -0.218 26.110 1.00 52.50 128 ASN A N 1
ATOM 1008 C CA . ASN A 1 128 ? -7.836 0.542 26.872 1.00 52.50 128 ASN A CA 1
ATOM 1009 C C . ASN A 1 128 ? -8.409 1.430 27.994 1.00 52.50 128 ASN A C 1
ATOM 1011 O O . ASN A 1 128 ? -7.639 2.110 28.671 1.00 52.50 128 ASN A O 1
ATOM 1015 N N . ARG A 1 129 ? -9.735 1.459 28.214 1.00 51.06 129 ARG A N 1
ATOM 1016 C CA . ARG A 1 129 ? -10.339 2.315 29.260 1.00 51.06 129 ARG A CA 1
ATOM 1017 C C . ARG A 1 129 ? -11.346 1.628 30.188 1.00 51.06 129 ARG A C 1
ATOM 1019 O O . ARG A 1 129 ? -11.664 2.204 31.221 1.00 51.06 129 ARG A O 1
ATOM 1026 N N . ALA A 1 130 ? -11.840 0.431 29.862 1.00 49.62 130 ALA A N 1
ATOM 1027 C CA . ALA A 1 130 ? -12.978 -0.166 30.575 1.00 49.62 130 ALA A CA 1
ATOM 1028 C C . ALA A 1 130 ? -12.668 -1.419 31.419 1.00 49.62 130 ALA A C 1
ATOM 1030 O O . ALA A 1 130 ? -13.571 -1.914 32.079 1.00 49.62 130 ALA A O 1
ATOM 1031 N N . SER A 1 131 ? -11.432 -1.934 31.443 1.00 50.50 131 SER A N 1
ATOM 1032 C CA . SER A 1 131 ? -11.129 -3.217 32.112 1.00 50.50 131 SER A CA 1
ATOM 1033 C C . SER A 1 131 ? -10.447 -3.092 33.483 1.00 50.50 131 SER A C 1
ATOM 1035 O O . SER A 1 131 ? -9.703 -3.983 33.884 1.00 50.50 131 SER A O 1
ATOM 1037 N N . ALA A 1 132 ? -10.684 -1.994 34.203 1.00 53.03 132 ALA A N 1
ATOM 1038 C CA . ALA A 1 132 ? -10.212 -1.809 35.577 1.00 53.03 132 ALA A CA 1
ATOM 1039 C C . ALA A 1 132 ? -11.364 -1.383 36.495 1.00 53.03 132 ALA A C 1
ATOM 1041 O O . ALA A 1 132 ? -11.308 -0.330 37.123 1.00 53.03 132 ALA A O 1
ATOM 1042 N N . VAL A 1 133 ? -12.434 -2.173 36.545 1.00 61.41 133 VAL A N 1
ATOM 1043 C CA . VAL A 1 133 ? -13.430 -2.065 37.615 1.00 61.41 133 VAL A CA 1
ATOM 1044 C C . VAL A 1 133 ? -13.875 -3.478 37.974 1.00 61.41 133 VAL A C 1
ATOM 1046 O O . VAL A 1 133 ? -14.523 -4.118 37.157 1.00 61.41 133 VAL A O 1
ATOM 1049 N N . ASP A 1 134 ? -13.431 -3.967 39.137 1.00 53.53 134 ASP A N 1
ATOM 1050 C CA . ASP A 1 134 ? -14.252 -4.725 40.097 1.00 53.53 134 ASP A CA 1
ATOM 1051 C C . ASP A 1 134 ? -13.439 -4.963 41.388 1.00 53.53 134 ASP A C 1
ATOM 1053 O O . ASP A 1 134 ? -12.321 -5.474 41.354 1.00 53.53 134 ASP A O 1
ATOM 1057 N N . LEU A 1 135 ? -13.828 -4.301 42.480 1.00 51.66 135 LEU A N 1
ATOM 1058 C CA . LEU A 1 135 ? -14.607 -4.836 43.610 1.00 51.66 135 LEU A CA 1
ATOM 1059 C C . LEU A 1 135 ? -13.739 -5.494 44.696 1.00 51.66 135 LEU A C 1
ATOM 1061 O O . LEU A 1 135 ? -13.328 -6.645 44.607 1.00 51.66 135 LEU A O 1
ATOM 1065 N N . THR A 1 136 ? -13.567 -4.770 45.801 1.00 46.91 136 THR A N 1
ATOM 1066 C CA . THR A 1 136 ? -13.487 -5.383 47.133 1.00 46.91 136 THR A CA 1
ATOM 1067 C C . THR A 1 136 ? -14.468 -4.634 48.021 1.00 46.91 136 THR A C 1
ATOM 1069 O O . THR A 1 136 ? -14.183 -3.561 48.553 1.00 46.91 136 THR A O 1
ATOM 1072 N N . GLU A 1 137 ? -15.658 -5.219 48.065 1.00 52.41 137 GLU A N 1
ATOM 1073 C CA . GLU A 1 137 ? -16.768 -4.948 48.959 1.00 52.41 137 GLU A CA 1
ATOM 1074 C C . GLU A 1 137 ? -16.338 -5.047 50.429 1.00 52.41 137 GLU A C 1
ATOM 1076 O O . GLU A 1 137 ? -15.440 -5.804 50.799 1.00 52.41 137 GLU A O 1
ATOM 1081 N N . ALA A 1 138 ? -16.979 -4.227 51.254 1.00 44.91 138 ALA A N 1
ATOM 1082 C CA . ALA A 1 138 ? -16.782 -4.153 52.687 1.00 44.91 138 ALA A CA 1
ATOM 1083 C C . ALA A 1 138 ? -17.072 -5.491 53.386 1.00 44.91 138 ALA A C 1
ATOM 1085 O O . ALA A 1 138 ? -18.100 -6.117 53.146 1.00 44.91 138 ALA A O 1
ATOM 1086 N N . ALA A 1 139 ? -16.231 -5.852 54.352 1.00 44.97 139 ALA A N 1
ATOM 1087 C CA . ALA A 1 139 ? -16.640 -6.676 55.480 1.00 44.97 139 ALA A CA 1
ATOM 1088 C C . ALA A 1 139 ? -16.278 -5.920 56.763 1.00 44.97 139 ALA A C 1
ATOM 1090 O O . ALA A 1 139 ? -15.170 -5.397 56.893 1.00 44.97 139 ALA A O 1
ATOM 1091 N N . SER A 1 140 ? -17.294 -5.785 57.614 1.00 43.72 140 SER A N 1
ATOM 1092 C CA . SER A 1 140 ? -17.313 -5.082 58.901 1.00 43.72 140 SER A CA 1
ATOM 1093 C C . SER A 1 140 ? -16.390 -5.687 59.953 1.00 43.72 140 SER A C 1
ATOM 1095 O O . SER A 1 140 ? -16.075 -6.892 59.844 1.00 43.72 140 SER A O 1
#

pLDDT: mean 79.46, std 16.41, range [42.97, 96.81]

Foldseek 3Di:
DPPPPDDDPVSVVVVVVVVVVVVVVVVVVVVVVVFWDWAWEWEDEPPDIDIDIDIDGFPQFQQNVLVSVCVVVVPPCSVQKFKWWQDPNDTDTGDRGHGVVVVCVVVCVPTHIYIYGPVCVVVVVCVVPPPPDDDDDDDD

Radius of gyration: 27.35 Å; chains: 1; bounding box: 66×32×104 Å

Sequence (140 aa):
DVPPNGLTNQARESLKEWSRRRSNETTSQKDNKLHQKFIKVLFQDGDSSLVKTLMWKTALNGEAMAQLCAVKFGVDRPEDYGLYWRKDGVLTPLPPDAQIQDLQSMGVSGVPLIYQASSQEEKSQKLNRASAVDLTEAAS

Secondary structure (DSSP, 8-state):
----SS--HHHHHHHHHHHHHHHHHHHHHHHHHHHEEEEEEEEEETTEEEEEEEEEETT-BHHHHHHHHHHHHT-S-GGGEEEEEEETTEEEEPPTT-BHHHHIIIIITTSPEEEEEGGGHHHHHHHTTSS---------